Protein AF-A0A354GRA0-F1 (afdb_monomer_lite)

pLDDT: mean 70.93, std 15.54, range [41.69, 87.81]

Radius of gyration: 30.56 Å; chains: 1; bounding box: 82×43×91 Å

Structure (mmCIF, N/CA/C/O backbone):
data_AF-A0A354GRA0-F1
#
_entry.id   AF-A0A354GRA0-F1
#
loop_
_atom_site.group_PDB
_atom_site.id
_atom_site.type_symbol
_atom_site.label_atom_id
_atom_site.label_alt_id
_atom_site.label_comp_id
_atom_site.label_asym_id
_atom_site.label_entity_id
_atom_site.label_seq_id
_atom_site.pdbx_PDB_ins_code
_atom_site.Cartn_x
_atom_site.Cartn_y
_atom_site.Cartn_z
_atom_site.occupancy
_atom_site.B_iso_or_equiv
_atom_site.auth_seq_id
_atom_site.auth_comp_id
_atom_site.auth_asym_id
_atom_site.auth_atom_id
_atom_site.pdbx_PDB_model_num
ATOM 1 N N . MET A 1 1 ? 56.921 -21.474 -70.343 1.00 43.09 1 MET A N 1
ATOM 2 C CA . MET A 1 1 ? 58.130 -21.697 -69.525 1.00 43.09 1 MET A CA 1
ATOM 3 C C . MET A 1 1 ? 57.750 -21.395 -68.094 1.00 43.09 1 MET A C 1
ATOM 5 O O . MET A 1 1 ? 57.126 -20.371 -67.859 1.00 43.09 1 MET A O 1
ATOM 9 N N . ALA A 1 2 ? 57.990 -22.378 -67.236 1.00 42.59 2 ALA A N 1
ATOM 10 C CA . ALA A 1 2 ? 57.581 -22.450 -65.843 1.00 42.59 2 ALA A CA 1
ATOM 11 C C . ALA A 1 2 ? 58.317 -21.427 -64.968 1.00 42.59 2 ALA A C 1
ATOM 13 O O . ALA A 1 2 ? 59.482 -21.149 -65.240 1.00 42.59 2 ALA A O 1
ATOM 14 N N . ASP A 1 3 ? 57.668 -20.969 -63.897 1.00 42.56 3 ASP A N 1
ATOM 15 C CA . ASP A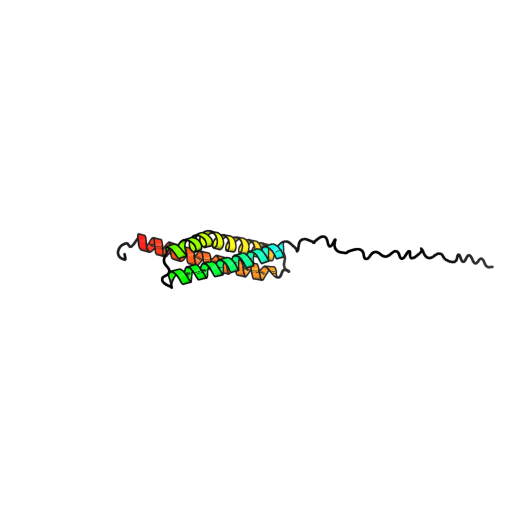 1 3 ? 58.334 -20.950 -62.594 1.00 42.56 3 ASP A CA 1
ATOM 16 C C . ASP A 1 3 ? 57.299 -21.156 -61.475 1.00 42.56 3 ASP A C 1
ATOM 18 O O . ASP A 1 3 ? 56.407 -20.334 -61.250 1.00 42.56 3 ASP A O 1
ATOM 22 N N . ASP A 1 4 ? 57.400 -22.325 -60.845 1.00 47.06 4 ASP A N 1
ATOM 23 C CA . ASP A 1 4 ? 56.605 -22.804 -59.723 1.00 47.06 4 ASP A CA 1
ATOM 24 C C . ASP A 1 4 ? 57.319 -22.414 -58.424 1.00 47.06 4 ASP A C 1
ATOM 26 O O . ASP A 1 4 ? 58.375 -22.947 -58.090 1.00 47.06 4 ASP A O 1
ATOM 30 N N . GLY A 1 5 ? 56.716 -21.516 -57.649 1.00 42.50 5 GLY A N 1
ATOM 31 C CA . GLY A 1 5 ? 57.221 -21.081 -56.345 1.00 42.50 5 GLY A CA 1
ATOM 32 C C . GLY A 1 5 ? 56.315 -21.489 -55.186 1.00 42.50 5 GLY A C 1
ATOM 33 O O . GLY A 1 5 ? 55.912 -20.639 -54.394 1.00 42.50 5 GLY A O 1
ATOM 34 N N . VAL A 1 6 ? 55.955 -22.771 -55.088 1.00 49.06 6 VAL A N 1
ATOM 35 C CA . VAL A 1 6 ? 55.195 -23.335 -53.958 1.00 49.06 6 VAL A CA 1
ATOM 36 C C . VAL A 1 6 ? 56.024 -23.226 -52.669 1.00 49.06 6 VAL A C 1
ATOM 38 O O . VAL A 1 6 ? 56.917 -24.036 -52.426 1.00 49.06 6 VAL A O 1
ATOM 41 N N . ARG A 1 7 ? 55.710 -22.263 -51.791 1.00 48.22 7 ARG A N 1
ATOM 42 C CA . ARG A 1 7 ? 56.121 -22.322 -50.376 1.00 48.22 7 ARG A CA 1
ATOM 43 C C . ARG A 1 7 ? 55.074 -23.087 -49.572 1.00 48.22 7 ARG A C 1
ATOM 45 O O . ARG A 1 7 ? 53.977 -22.593 -49.332 1.00 48.22 7 ARG A O 1
ATOM 52 N N . LYS A 1 8 ? 55.451 -24.299 -49.161 1.00 48.72 8 LYS A N 1
ATOM 53 C CA . LYS A 1 8 ? 54.746 -25.124 -48.177 1.00 48.72 8 LYS A CA 1
ATOM 54 C C . LYS A 1 8 ? 54.917 -24.553 -46.761 1.00 48.72 8 LYS A C 1
ATOM 56 O O . LYS A 1 8 ? 56.030 -24.230 -46.364 1.00 48.72 8 LYS A O 1
ATOM 61 N N . GLU A 1 9 ? 53.777 -24.474 -46.074 1.00 45.34 9 GLU A N 1
ATOM 62 C CA . GLU A 1 9 ? 53.496 -24.740 -44.651 1.00 45.34 9 GLU A CA 1
ATOM 63 C C . GLU A 1 9 ? 54.365 -24.131 -43.540 1.00 45.34 9 GLU A C 1
ATOM 65 O O . GLU A 1 9 ? 55.532 -24.459 -43.388 1.00 45.34 9 GLU A O 1
ATOM 70 N N . LEU A 1 10 ? 53.695 -23.418 -42.628 1.00 48.66 10 LEU A N 1
ATOM 71 C CA . LEU A 1 10 ? 53.759 -23.695 -41.187 1.00 48.66 10 LEU A CA 1
ATOM 72 C C . LEU A 1 10 ? 52.385 -23.334 -40.571 1.00 48.66 10 LEU A C 1
ATOM 74 O O . LEU A 1 10 ? 52.008 -22.161 -40.625 1.00 48.66 10 LEU A O 1
ATOM 78 N N . PRO A 1 11 ? 51.609 -24.275 -39.999 1.00 54.97 11 PRO A N 1
ATOM 79 C CA . PRO A 1 11 ? 50.507 -23.905 -39.117 1.00 54.97 11 PRO A CA 1
ATOM 80 C C . PRO A 1 11 ? 51.087 -23.343 -37.806 1.00 54.97 11 PRO A C 1
ATOM 82 O O . PRO A 1 11 ? 52.053 -23.908 -37.281 1.00 54.97 11 PRO A O 1
ATOM 85 N N . PRO A 1 12 ? 50.549 -22.245 -37.248 1.00 49.22 12 PRO A N 1
ATOM 86 C CA . PRO A 1 12 ? 50.926 -21.842 -35.904 1.00 49.22 12 PRO A CA 1
ATOM 87 C C . PRO A 1 12 ? 50.486 -22.931 -34.922 1.00 49.22 12 PRO A C 1
ATOM 89 O O . PRO A 1 12 ? 49.352 -23.405 -34.958 1.00 49.22 12 PRO A O 1
ATOM 92 N N . ALA A 1 13 ? 51.435 -23.337 -34.084 1.00 48.00 13 ALA A N 1
ATOM 93 C CA . ALA A 1 13 ? 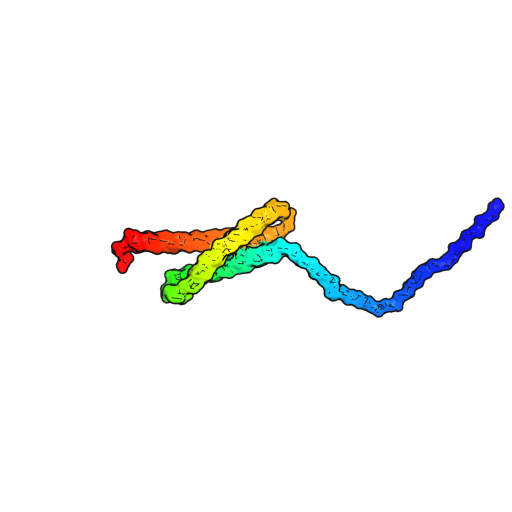51.311 -24.402 -33.110 1.00 48.00 13 ALA A CA 1
ATOM 94 C C . ALA A 1 13 ? 50.072 -24.236 -32.216 1.00 48.00 13 ALA A C 1
ATOM 96 O O . ALA A 1 13 ? 49.940 -23.250 -31.488 1.00 48.00 13 ALA A O 1
ATOM 97 N N . GLU A 1 14 ? 49.212 -25.254 -32.210 1.00 49.31 14 GLU A N 1
ATOM 98 C CA . GLU A 1 14 ? 48.355 -25.550 -31.067 1.00 49.31 14 GLU A CA 1
ATOM 99 C C . GLU A 1 14 ? 49.261 -25.871 -29.871 1.00 49.31 14 GLU A C 1
ATOM 101 O O . GLU A 1 14 ? 49.751 -26.989 -29.725 1.00 49.31 14 GLU A O 1
ATOM 106 N N . SER A 1 15 ? 49.508 -24.891 -28.997 1.00 41.75 15 SER A N 1
ATOM 107 C CA . SER A 1 15 ? 49.979 -25.190 -27.647 1.00 41.75 15 SER A CA 1
ATOM 108 C C . SER A 1 15 ? 48.762 -25.384 -26.750 1.00 41.75 15 SER A C 1
ATOM 110 O O . SER A 1 15 ? 48.249 -24.460 -26.117 1.00 41.75 15 SER A O 1
ATOM 112 N N . SER A 1 16 ? 48.294 -26.625 -26.726 1.00 51.47 16 SER A N 1
ATOM 113 C CA . SER A 1 16 ? 47.454 -27.174 -25.676 1.00 51.47 16 SER A CA 1
ATOM 114 C C . SER A 1 16 ? 48.203 -27.123 -24.339 1.00 51.47 16 SER A C 1
ATOM 116 O O . SER A 1 16 ? 48.920 -28.054 -23.972 1.00 51.47 16 SER A O 1
ATOM 118 N N . THR A 1 17 ? 48.034 -26.044 -23.585 1.00 44.59 17 THR A N 1
ATOM 119 C CA . THR A 1 17 ? 48.218 -26.064 -22.134 1.00 44.59 17 THR A CA 1
ATOM 120 C C . THR A 1 17 ? 46.896 -25.677 -21.503 1.00 44.59 17 THR A C 1
ATOM 122 O O . THR A 1 17 ? 46.417 -24.548 -21.595 1.00 44.59 17 THR A O 1
ATOM 125 N N . GLY A 1 18 ? 46.256 -26.692 -20.931 1.00 51.75 18 GLY A N 1
ATOM 126 C CA . GLY A 1 18 ? 44.989 -26.559 -20.252 1.00 51.75 18 GLY A CA 1
ATOM 127 C C . GLY A 1 18 ? 45.111 -25.641 -19.046 1.00 51.75 18 GLY A C 1
ATOM 128 O O . GLY A 1 18 ? 45.906 -25.869 -18.141 1.00 51.75 18 GLY A O 1
ATOM 129 N N . LEU A 1 19 ? 44.226 -24.663 -19.008 1.00 45.88 19 LEU A N 1
ATOM 130 C CA . LEU A 1 19 ? 43.424 -24.418 -17.827 1.00 45.88 19 LEU A CA 1
ATOM 131 C C . LEU A 1 19 ? 42.001 -24.181 -18.336 1.00 45.88 19 LEU A C 1
ATOM 133 O O . LEU A 1 19 ? 41.837 -23.371 -19.255 1.00 45.88 19 LEU A O 1
ATOM 137 N N . PRO A 1 20 ? 40.967 -24.857 -17.796 1.00 44.22 20 PRO A N 1
ATOM 138 C CA . PRO A 1 20 ? 39.621 -24.336 -17.938 1.00 44.22 20 PRO A CA 1
ATOM 139 C C . PRO A 1 20 ? 39.684 -22.917 -17.385 1.00 44.22 20 PRO A C 1
ATOM 141 O O . PRO A 1 20 ? 40.009 -22.699 -16.217 1.00 44.22 20 PRO A O 1
ATOM 144 N N . LYS A 1 21 ? 39.504 -21.940 -18.273 1.00 48.47 21 LYS A N 1
ATOM 145 C CA . LYS A 1 21 ? 39.362 -20.551 -17.879 1.00 48.47 21 LYS A CA 1
ATOM 146 C C . LYS A 1 21 ? 38.109 -20.556 -17.023 1.00 48.47 21 LYS A C 1
ATOM 148 O O . LYS A 1 21 ? 37.015 -20.740 -17.543 1.00 48.47 21 LYS A O 1
ATOM 153 N N . ASP A 1 22 ? 38.306 -20.511 -15.713 1.00 47.38 22 ASP A N 1
ATOM 154 C CA . ASP A 1 22 ? 37.232 -20.408 -14.749 1.00 47.38 22 ASP A CA 1
ATOM 155 C C . ASP A 1 22 ? 36.429 -19.164 -15.142 1.00 47.38 22 ASP A C 1
ATOM 157 O O . ASP A 1 22 ? 36.785 -18.026 -14.826 1.00 47.38 22 ASP A O 1
ATOM 161 N N . ASP A 1 23 ? 35.315 -19.389 -15.837 1.00 48.25 23 ASP A N 1
ATOM 162 C CA . ASP A 1 23 ? 34.265 -18.416 -16.143 1.00 48.25 23 ASP A CA 1
ATOM 163 C C . ASP A 1 23 ? 33.543 -17.949 -14.855 1.00 48.25 23 ASP A C 1
ATOM 165 O O . ASP A 1 23 ? 32.445 -17.393 -14.884 1.00 48.25 23 ASP A O 1
ATOM 169 N N . ASN A 1 24 ? 34.186 -18.107 -13.693 1.00 45.19 24 ASN A N 1
ATOM 170 C CA . ASN A 1 24 ? 33.817 -17.497 -12.420 1.00 45.19 24 ASN A CA 1
ATOM 171 C C . ASN A 1 24 ? 33.972 -15.975 -12.426 1.00 45.19 24 ASN A C 1
ATOM 173 O O . ASN A 1 24 ? 33.501 -15.309 -11.506 1.00 45.19 24 ASN A O 1
ATOM 177 N N . ASN A 1 25 ? 34.552 -15.410 -13.487 1.00 43.66 25 ASN A N 1
ATOM 178 C CA . ASN A 1 25 ? 34.482 -13.986 -13.767 1.00 43.66 25 ASN A CA 1
ATOM 179 C C . ASN A 1 25 ? 33.439 -13.664 -14.848 1.00 43.66 25 ASN A C 1
ATOM 181 O O . ASN A 1 25 ? 33.643 -12.765 -15.667 1.00 43.66 25 ASN A O 1
ATOM 185 N N . ARG A 1 26 ? 32.267 -14.328 -14.809 1.00 45.19 26 ARG A N 1
ATOM 186 C CA . ARG A 1 26 ? 31.013 -13.630 -15.127 1.00 45.19 26 ARG A CA 1
ATOM 187 C C . ARG A 1 26 ? 30.974 -12.413 -14.214 1.00 45.19 26 ARG A C 1
ATOM 189 O O . ARG A 1 26 ? 30.426 -12.456 -13.112 1.00 45.19 26 ARG A O 1
ATOM 196 N N . ILE A 1 27 ? 31.562 -11.321 -14.707 1.00 47.66 27 ILE A N 1
ATOM 197 C CA . ILE A 1 27 ? 31.144 -9.960 -14.429 1.00 47.66 27 ILE A CA 1
ATOM 198 C C . ILE A 1 27 ? 29.636 -10.085 -14.382 1.00 47.66 27 ILE A C 1
ATOM 200 O O . ILE A 1 27 ? 29.003 -10.386 -15.399 1.00 47.66 27 ILE A O 1
ATOM 204 N N . ARG A 1 28 ? 29.085 -10.038 -13.167 1.00 46.81 28 ARG A N 1
ATOM 205 C CA . ARG A 1 28 ? 27.650 -10.019 -12.960 1.00 46.81 28 ARG A CA 1
ATOM 206 C C . ARG A 1 28 ? 27.242 -8.761 -13.692 1.00 46.81 28 ARG A C 1
ATOM 208 O O . ARG A 1 28 ? 27.347 -7.682 -13.121 1.00 46.81 28 ARG A O 1
ATOM 215 N N . HIS A 1 29 ? 26.881 -8.872 -14.972 1.00 41.69 29 HIS A N 1
ATOM 216 C CA . HIS A 1 29 ? 26.136 -7.834 -15.645 1.00 41.69 29 HIS A CA 1
ATOM 217 C C . HIS A 1 29 ? 24.999 -7.585 -14.670 1.00 41.69 29 HIS A C 1
ATOM 219 O O . HIS A 1 29 ? 24.248 -8.537 -14.416 1.00 41.69 29 HIS A O 1
ATOM 225 N N . PRO A 1 30 ? 24.960 -6.420 -13.994 1.00 47.69 30 PRO A N 1
ATOM 226 C CA . PRO A 1 30 ? 23.925 -6.177 -13.017 1.00 47.69 30 PRO A CA 1
ATOM 227 C C . PRO A 1 30 ? 22.641 -6.425 -13.784 1.00 47.69 30 PRO A C 1
ATOM 229 O O . PRO A 1 30 ? 22.430 -5.796 -14.827 1.00 47.69 30 PRO A O 1
ATOM 232 N N . ALA A 1 31 ? 21.880 -7.441 -13.352 1.00 48.47 31 ALA A N 1
ATOM 233 C CA . ALA A 1 31 ? 20.618 -7.783 -13.985 1.00 48.47 31 ALA A CA 1
ATOM 234 C C . ALA A 1 31 ? 19.906 -6.449 -14.209 1.00 48.47 31 ALA A C 1
ATOM 236 O O . ALA A 1 31 ? 19.880 -5.648 -13.266 1.00 48.47 31 ALA A O 1
ATOM 237 N N . PRO A 1 32 ? 19.486 -6.147 -15.452 1.00 52.53 32 PRO A N 1
ATOM 238 C CA . PRO A 1 32 ? 19.152 -4.788 -15.856 1.00 52.53 32 PRO A CA 1
ATOM 239 C C . PRO A 1 32 ? 18.270 -4.186 -14.771 1.00 52.53 32 PRO A C 1
ATOM 241 O O . PRO A 1 32 ? 17.285 -4.822 -14.414 1.00 52.53 32 PRO A O 1
ATOM 244 N N . ALA A 1 33 ? 18.641 -3.025 -14.210 1.00 56.25 33 ALA A N 1
ATOM 245 C CA . ALA A 1 33 ? 18.060 -2.439 -12.981 1.00 56.25 33 ALA A CA 1
ATOM 246 C C . ALA A 1 33 ? 16.512 -2.373 -12.947 1.00 56.25 33 ALA A C 1
ATOM 248 O O . ALA A 1 33 ? 15.882 -2.183 -11.916 1.00 56.25 33 ALA A O 1
ATOM 249 N N . TRP A 1 34 ? 15.892 -2.568 -14.102 1.00 53.78 34 TRP A N 1
ATOM 250 C CA . TRP A 1 34 ? 14.479 -2.798 -14.361 1.00 53.78 34 TRP A CA 1
ATOM 251 C C . TRP A 1 34 ? 13.917 -4.031 -13.646 1.00 53.78 34 TRP A C 1
ATOM 253 O O . TRP A 1 34 ? 12.830 -3.962 -13.078 1.00 53.78 34 TRP A O 1
ATOM 263 N N . ASN A 1 35 ? 14.656 -5.140 -13.640 1.00 60.44 35 ASN A N 1
ATOM 264 C CA . ASN A 1 35 ? 14.259 -6.364 -12.956 1.00 60.44 35 ASN A CA 1
ATOM 265 C C . ASN A 1 35 ? 14.342 -6.178 -11.438 1.00 60.44 35 ASN A C 1
ATOM 267 O O . ASN A 1 35 ? 13.439 -6.622 -10.738 1.00 60.44 35 ASN A O 1
ATOM 271 N N . SER A 1 36 ? 15.349 -5.464 -10.918 1.00 65.81 36 SER A N 1
ATOM 272 C CA . SER A 1 36 ? 15.449 -5.207 -9.474 1.00 65.81 36 SER A CA 1
ATOM 273 C C . SER A 1 36 ? 14.369 -4.242 -8.975 1.00 65.81 36 SER A C 1
ATOM 275 O O . SER A 1 36 ? 13.746 -4.522 -7.955 1.00 65.81 36 SER A O 1
ATOM 277 N N . LEU A 1 37 ? 14.062 -3.172 -9.720 1.00 66.25 37 LEU A N 1
ATOM 278 C CA . LEU A 1 37 ? 12.974 -2.237 -9.391 1.00 66.25 37 LEU A CA 1
ATOM 279 C C . LEU A 1 37 ? 11.594 -2.895 -9.449 1.00 66.25 37 LEU A C 1
ATOM 281 O O . LEU A 1 37 ? 10.783 -2.695 -8.550 1.00 66.25 37 LEU A O 1
ATOM 285 N N . ALA A 1 38 ? 11.324 -3.696 -10.482 1.00 65.12 38 ALA A N 1
ATOM 286 C CA . ALA A 1 38 ? 10.053 -4.402 -10.603 1.00 65.12 38 ALA A CA 1
ATOM 287 C C . AL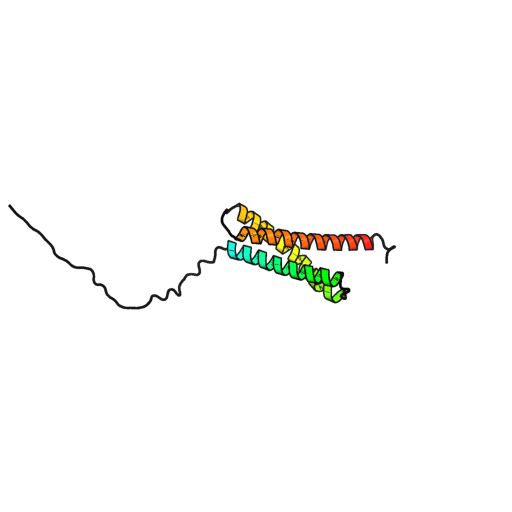A A 1 38 ? 9.876 -5.464 -9.505 1.00 65.12 38 ALA A C 1
ATOM 289 O O . ALA A 1 38 ? 8.785 -5.606 -8.961 1.00 65.12 38 ALA A O 1
ATOM 290 N N . THR A 1 39 ? 10.955 -6.159 -9.134 1.00 71.38 39 THR A N 1
ATOM 291 C CA . THR A 1 39 ? 10.931 -7.138 -8.037 1.00 71.38 39 THR A CA 1
ATOM 292 C C . THR A 1 39 ? 10.747 -6.450 -6.685 1.00 71.38 39 THR A C 1
ATOM 294 O O . THR A 1 39 ? 9.962 -6.918 -5.868 1.00 71.38 39 THR A O 1
ATOM 297 N N . ALA A 1 40 ? 11.395 -5.301 -6.464 1.00 74.88 40 ALA A N 1
ATOM 298 C CA . ALA A 1 40 ? 11.194 -4.493 -5.263 1.00 74.88 40 ALA A CA 1
ATOM 299 C C . ALA A 1 40 ? 9.759 -3.951 -5.174 1.00 74.88 40 ALA A C 1
ATOM 301 O O . ALA A 1 40 ? 9.147 -4.022 -4.115 1.00 74.88 40 ALA A O 1
ATOM 302 N N . ALA A 1 41 ? 9.192 -3.475 -6.288 1.00 72.56 41 ALA A N 1
ATOM 303 C CA . ALA A 1 41 ? 7.801 -3.032 -6.358 1.00 72.56 41 ALA A CA 1
ATOM 304 C C . ALA A 1 41 ? 6.825 -4.166 -6.011 1.00 72.56 41 ALA A C 1
ATOM 306 O O . ALA A 1 41 ? 5.878 -3.961 -5.256 1.00 72.56 41 ALA A O 1
ATOM 307 N N . PHE A 1 42 ? 7.078 -5.369 -6.530 1.00 75.69 42 PHE A N 1
ATOM 308 C CA . PHE A 1 42 ? 6.280 -6.547 -6.214 1.00 75.69 42 PHE A CA 1
ATOM 309 C C . PHE A 1 42 ? 6.401 -6.940 -4.740 1.00 75.69 42 PHE A C 1
ATOM 311 O O . PHE A 1 42 ? 5.382 -7.139 -4.088 1.00 75.69 42 PHE A O 1
ATOM 318 N N . ALA A 1 43 ? 7.620 -6.991 -4.196 1.00 81.81 43 ALA A N 1
ATOM 319 C CA . ALA A 1 43 ? 7.855 -7.316 -2.792 1.00 81.81 43 ALA A CA 1
ATOM 320 C C . ALA A 1 43 ? 7.179 -6.306 -1.852 1.00 81.81 43 ALA A C 1
ATOM 322 O O . ALA A 1 43 ? 6.488 -6.710 -0.922 1.00 81.81 43 ALA A O 1
ATOM 323 N N . LEU A 1 44 ? 7.303 -5.005 -2.136 1.00 81.69 44 LEU A N 1
ATOM 324 C CA . LEU A 1 44 ? 6.604 -3.950 -1.397 1.00 81.69 44 LEU A CA 1
ATOM 325 C C . LEU A 1 44 ? 5.083 -4.105 -1.496 1.00 81.69 44 LEU A C 1
ATOM 327 O O . LEU A 1 44 ? 4.402 -4.020 -0.479 1.00 81.69 44 LEU A O 1
ATOM 331 N N . GLY A 1 45 ? 4.565 -4.417 -2.687 1.00 78.50 45 GLY A N 1
ATOM 332 C CA . GLY A 1 45 ? 3.148 -4.707 -2.895 1.00 78.50 45 GLY A CA 1
ATOM 333 C C . GLY A 1 45 ? 2.660 -5.894 -2.072 1.00 78.50 45 GLY A C 1
ATOM 334 O O . GLY A 1 45 ? 1.635 -5.797 -1.413 1.00 78.50 45 GLY A O 1
ATOM 335 N N . VAL A 1 46 ? 3.401 -7.000 -2.044 1.00 85.06 46 VAL A N 1
ATOM 336 C CA . VAL A 1 46 ? 3.038 -8.172 -1.233 1.00 85.06 46 VAL A CA 1
ATOM 337 C C . VAL A 1 46 ? 3.088 -7.844 0.260 1.00 85.06 46 VAL A C 1
ATOM 339 O O . VAL A 1 46 ? 2.151 -8.183 0.980 1.00 85.06 46 VAL A O 1
ATOM 342 N N . CYS A 1 47 ? 4.125 -7.142 0.727 1.00 85.50 47 CYS A N 1
ATOM 343 C CA . CYS A 1 47 ? 4.220 -6.709 2.122 1.00 85.50 47 CYS A CA 1
ATOM 344 C C . CYS A 1 47 ? 3.051 -5.795 2.517 1.00 85.50 47 CYS A C 1
ATOM 346 O O . CYS A 1 47 ? 2.453 -6.007 3.568 1.00 85.50 47 CYS A O 1
ATOM 348 N N . SER A 1 48 ? 2.689 -4.838 1.658 1.00 84.38 48 SER A N 1
ATOM 349 C CA . SER A 1 48 ? 1.534 -3.951 1.850 1.00 84.38 48 SER A CA 1
ATOM 350 C C . SER A 1 48 ? 0.227 -4.730 1.870 1.00 84.38 48 SER A C 1
ATOM 352 O O . SER A 1 48 ? -0.579 -4.544 2.772 1.00 84.38 48 SER A O 1
ATOM 354 N N . LEU A 1 49 ? 0.042 -5.704 0.977 1.00 84.00 49 LEU A N 1
ATOM 355 C CA . LEU A 1 49 ? -1.150 -6.551 0.981 1.00 84.00 49 LEU A CA 1
ATOM 356 C C . LEU A 1 49 ? -1.295 -7.351 2.288 1.00 84.00 49 LEU A C 1
ATOM 358 O O . LEU A 1 49 ? -2.380 -7.404 2.863 1.00 84.00 49 LEU A O 1
ATOM 362 N N . ILE A 1 50 ? -0.207 -7.970 2.759 1.00 87.19 50 ILE A N 1
ATOM 363 C CA . ILE A 1 50 ? -0.195 -8.744 4.011 1.00 87.19 50 ILE A CA 1
ATOM 364 C C . ILE A 1 50 ? -0.515 -7.827 5.190 1.00 87.19 50 ILE A C 1
ATOM 366 O O . ILE A 1 50 ? -1.335 -8.165 6.041 1.00 87.19 50 ILE A O 1
ATOM 370 N N . ASN A 1 51 ? 0.115 -6.659 5.231 1.00 85.94 51 ASN A N 1
ATOM 371 C CA . ASN A 1 51 ? -0.053 -5.718 6.321 1.00 85.94 51 ASN A CA 1
ATOM 372 C C . ASN A 1 51 ? -1.467 -5.108 6.338 1.00 85.94 51 ASN A C 1
ATOM 374 O O . ASN A 1 51 ? -2.111 -5.046 7.384 1.00 85.94 51 ASN A O 1
ATOM 378 N N . LEU A 1 52 ? -2.009 -4.775 5.164 1.00 83.94 52 LEU A N 1
ATOM 379 C CA . LEU A 1 52 ? -3.398 -4.362 4.981 1.00 83.94 52 LEU A CA 1
ATOM 380 C C . LEU A 1 52 ? -4.380 -5.448 5.439 1.00 83.94 52 LEU A C 1
ATOM 382 O O . LEU A 1 52 ? -5.366 -5.138 6.107 1.00 83.94 52 LEU A O 1
ATOM 386 N N . TYR A 1 53 ? -4.101 -6.716 5.128 1.00 85.38 53 TYR A N 1
ATOM 387 C CA . TYR A 1 53 ? -4.909 -7.842 5.593 1.00 85.38 53 TYR A CA 1
ATOM 388 C C . TYR A 1 53 ? -4.889 -7.971 7.120 1.00 85.38 53 TYR A C 1
ATOM 390 O O . TYR A 1 53 ? -5.949 -8.135 7.717 1.00 85.38 53 TYR A O 1
ATOM 398 N N . ILE A 1 54 ? -3.723 -7.847 7.765 1.00 85.81 54 ILE A N 1
ATOM 399 C CA . ILE A 1 54 ? -3.611 -7.875 9.234 1.00 85.81 54 ILE A CA 1
ATOM 400 C C . ILE A 1 54 ? -4.399 -6.716 9.853 1.00 85.81 54 ILE A C 1
ATOM 402 O O . ILE A 1 54 ? -5.145 -6.927 10.808 1.00 85.81 54 ILE A O 1
ATOM 406 N N . CYS A 1 55 ? -4.295 -5.513 9.284 1.00 83.44 55 CYS A N 1
ATOM 407 C CA . CYS A 1 55 ? -5.067 -4.355 9.727 1.00 83.44 55 CYS A CA 1
ATOM 408 C C . CYS A 1 55 ? -6.576 -4.589 9.602 1.00 83.44 55 CYS A C 1
ATOM 410 O O . CYS A 1 55 ? -7.312 -4.358 10.560 1.00 83.44 55 CYS A O 1
ATOM 412 N N . ALA A 1 56 ? -7.040 -5.092 8.455 1.00 82.06 56 ALA A N 1
ATOM 413 C CA . ALA A 1 56 ? -8.450 -5.397 8.234 1.00 82.06 56 ALA A CA 1
ATOM 414 C C . ALA A 1 56 ? -8.941 -6.504 9.180 1.00 82.06 56 ALA A C 1
ATOM 416 O O . ALA A 1 56 ? -9.955 -6.335 9.853 1.00 82.06 56 ALA A O 1
ATOM 417 N N . ALA A 1 57 ? -8.199 -7.607 9.297 1.00 83.81 57 ALA A N 1
ATOM 418 C CA . ALA A 1 57 ? -8.525 -8.708 10.197 1.00 83.81 57 ALA A CA 1
ATOM 419 C C . ALA A 1 57 ? -8.536 -8.265 11.665 1.00 83.81 57 ALA A C 1
ATOM 421 O O . ALA A 1 57 ? -9.395 -8.700 12.423 1.00 83.81 57 ALA A O 1
ATOM 422 N N . GLY A 1 58 ? -7.635 -7.367 12.069 1.00 80.19 58 GLY A N 1
ATOM 423 C CA . GLY A 1 58 ? -7.630 -6.792 13.409 1.00 80.19 58 GLY A CA 1
ATOM 424 C C . GLY A 1 58 ? -8.857 -5.919 13.682 1.00 80.19 58 GLY A C 1
ATOM 425 O O . GLY A 1 58 ? -9.451 -6.018 14.755 1.00 80.19 58 GLY A O 1
ATOM 426 N N . PHE A 1 59 ? -9.271 -5.119 12.696 1.00 74.56 59 PHE A N 1
ATOM 427 C CA . PHE A 1 59 ? -10.429 -4.229 12.805 1.00 74.56 59 PHE A CA 1
ATOM 428 C C . PHE A 1 59 ? -11.763 -4.993 12.810 1.00 74.56 59 PHE A C 1
ATOM 430 O O . PHE A 1 59 ? -12.638 -4.694 13.616 1.00 74.56 59 PHE A O 1
ATOM 437 N N . PHE A 1 60 ? -11.915 -6.007 11.949 1.00 77.00 60 PHE A N 1
ATOM 438 C CA . PHE A 1 60 ? -13.134 -6.826 11.867 1.00 77.00 60 PHE A CA 1
ATOM 439 C C . PHE A 1 60 ? -13.159 -7.991 12.870 1.00 77.00 60 PHE A C 1
ATOM 441 O O . PHE A 1 60 ? -14.229 -8.473 13.231 1.00 77.00 60 PHE A O 1
ATOM 448 N N . GLY A 1 61 ? -11.996 -8.449 13.332 1.00 74.00 61 GLY A N 1
ATOM 449 C CA . GLY A 1 61 ? -11.834 -9.601 14.222 1.00 74.00 61 GLY A CA 1
ATOM 450 C C . GLY A 1 61 ? -11.812 -9.271 15.716 1.00 74.00 61 GLY A C 1
ATOM 451 O O . GLY A 1 61 ? -11.458 -10.142 16.506 1.00 74.00 61 GLY A O 1
ATOM 452 N N . ASN A 1 62 ? -12.169 -8.045 16.119 1.00 67.00 62 ASN A N 1
ATOM 453 C CA . ASN A 1 62 ? -12.132 -7.578 17.515 1.00 67.00 62 ASN A CA 1
ATOM 454 C C . ASN A 1 62 ? -10.746 -7.698 18.184 1.00 67.00 62 ASN A C 1
ATOM 456 O O . ASN A 1 62 ? -10.647 -7.925 19.394 1.00 67.00 62 ASN A O 1
ATOM 460 N N . ALA A 1 63 ? -9.657 -7.546 17.423 1.00 75.31 63 ALA A N 1
ATOM 461 C CA . ALA A 1 63 ? -8.332 -7.467 18.028 1.00 75.31 63 ALA A CA 1
ATOM 462 C C . ALA A 1 63 ? -8.221 -6.192 18.877 1.00 75.31 63 ALA A C 1
ATOM 464 O O . ALA A 1 63 ? -8.840 -5.164 18.586 1.00 75.31 63 ALA A O 1
ATOM 465 N N . LYS A 1 64 ? -7.407 -6.228 19.939 1.00 76.94 64 LYS A N 1
ATOM 466 C CA . LYS A 1 64 ? -7.170 -5.018 20.731 1.00 76.94 64 LYS A CA 1
ATOM 467 C C . LYS A 1 64 ? -6.457 -3.996 19.852 1.00 76.94 64 LYS A C 1
ATOM 469 O O . LYS A 1 64 ? -5.457 -4.322 19.221 1.00 76.94 64 LYS A O 1
ATOM 474 N N . ALA A 1 65 ? -6.911 -2.743 19.884 1.00 70.75 65 ALA A N 1
ATOM 475 C CA . ALA A 1 65 ? -6.327 -1.660 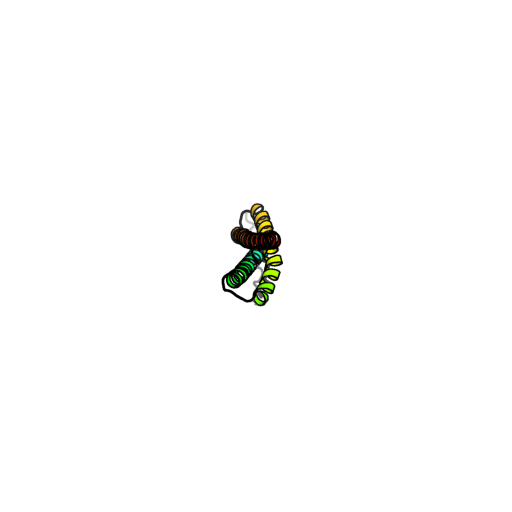19.087 1.00 70.75 65 ALA A CA 1
ATOM 476 C C . ALA A 1 65 ? -4.793 -1.569 19.229 1.00 70.75 65 ALA A C 1
ATOM 478 O O . ALA A 1 65 ? -4.094 -1.338 18.247 1.00 70.75 65 ALA A O 1
ATOM 479 N N . ARG A 1 66 ? -4.259 -1.847 20.429 1.00 74.81 66 ARG A N 1
ATOM 480 C CA . ARG A 1 66 ? -2.812 -1.883 20.712 1.00 74.81 66 ARG A CA 1
ATOM 481 C C . ARG A 1 66 ? -2.023 -2.842 19.809 1.00 74.81 66 ARG A C 1
ATOM 483 O O . ARG A 1 66 ? -0.868 -2.563 19.512 1.00 74.81 66 ARG A O 1
ATOM 490 N N . ASP A 1 67 ? -2.641 -3.943 19.388 1.00 80.12 67 ASP A N 1
ATOM 491 C CA . ASP A 1 67 ? -1.997 -4.982 18.587 1.00 80.12 67 ASP A CA 1
ATOM 492 C C . ASP A 1 67 ? -2.016 -4.599 17.090 1.00 80.12 67 ASP A C 1
ATOM 494 O O . ASP A 1 67 ? -1.163 -5.046 16.332 1.00 80.12 67 ASP A O 1
ATOM 498 N N . VAL A 1 68 ? -2.941 -3.720 16.672 1.00 79.81 68 VAL A N 1
ATOM 499 C CA . VAL A 1 68 ? -3.138 -3.281 15.273 1.00 79.81 68 VAL A CA 1
ATOM 500 C C . VAL A 1 68 ? -2.428 -1.952 14.962 1.00 79.81 68 VAL A C 1
ATOM 502 O O . VAL A 1 68 ? -1.992 -1.733 13.833 1.00 79.81 68 VAL A O 1
ATOM 505 N N . ILE A 1 69 ? -2.247 -1.078 15.962 1.00 81.12 69 ILE A N 1
ATOM 506 C CA . ILE A 1 69 ? -1.530 0.208 15.841 1.00 81.12 69 ILE A CA 1
ATOM 507 C C . ILE A 1 69 ? -0.163 0.103 15.132 1.00 81.12 69 ILE A C 1
ATOM 509 O O . ILE A 1 69 ? 0.074 0.910 14.231 1.00 81.12 69 ILE A O 1
ATOM 513 N N . PRO A 1 70 ? 0.748 -0.835 15.467 1.00 84.00 70 PRO A N 1
ATOM 514 C CA . PRO A 1 70 ? 2.050 -0.892 14.796 1.00 84.00 70 PRO A CA 1
ATOM 515 C C . PRO A 1 70 ? 1.931 -1.208 13.298 1.00 84.00 70 PRO A C 1
ATOM 517 O O . PRO A 1 70 ? 2.659 -0.630 12.493 1.00 84.00 70 PRO A O 1
ATOM 520 N N . PHE A 1 71 ? 0.985 -2.067 12.913 1.00 83.81 71 PHE A N 1
ATOM 521 C CA . PHE A 1 71 ? 0.728 -2.420 11.514 1.00 83.81 71 PHE A CA 1
ATOM 522 C C . PHE A 1 71 ? 0.105 -1.254 10.740 1.00 83.81 71 PHE A C 1
ATOM 524 O O . PHE A 1 71 ? 0.499 -0.994 9.602 1.00 83.81 71 PHE A O 1
ATOM 531 N N . LEU A 1 72 ? -0.784 -0.488 11.384 1.00 81.12 72 LEU A N 1
ATOM 532 C CA . LEU A 1 72 ? -1.322 0.762 10.841 1.00 81.12 72 LEU A CA 1
ATOM 533 C C . LEU A 1 72 ? -0.209 1.780 10.576 1.00 81.12 72 LEU A C 1
ATOM 535 O O . LEU A 1 72 ? -0.130 2.326 9.479 1.00 81.12 72 LEU A O 1
ATOM 539 N N . LEU A 1 73 ? 0.684 2.010 11.542 1.00 84.06 73 LEU A N 1
ATOM 540 C CA . LEU A 1 73 ? 1.810 2.934 11.367 1.00 84.06 73 LEU A CA 1
ATOM 541 C C . LEU A 1 73 ? 2.753 2.483 10.247 1.00 84.06 73 LEU A C 1
ATOM 543 O O . LEU A 1 73 ? 3.194 3.310 9.448 1.00 84.06 73 LEU A O 1
ATOM 547 N N . LEU A 1 74 ? 3.027 1.178 10.160 1.00 85.00 74 LEU A N 1
ATOM 548 C CA . LEU A 1 74 ? 3.824 0.610 9.077 1.00 85.00 74 LEU A CA 1
ATOM 549 C C . LEU A 1 74 ? 3.153 0.862 7.719 1.00 85.00 74 LEU A C 1
ATOM 551 O O . LEU A 1 74 ? 3.808 1.325 6.785 1.00 85.00 74 LEU A O 1
ATOM 555 N N . GLU A 1 75 ? 1.843 0.630 7.619 1.00 82.56 75 GLU A N 1
ATOM 556 C CA . GLU A 1 75 ? 1.101 0.772 6.364 1.00 82.56 75 GLU A CA 1
ATOM 557 C C . GLU A 1 75 ? 0.963 2.227 5.917 1.00 82.56 75 GLU A C 1
ATOM 559 O O . GLU A 1 75 ? 0.937 2.507 4.717 1.00 82.56 75 GLU A O 1
ATOM 564 N N . MET A 1 76 ? 0.982 3.165 6.866 1.00 81.50 76 MET A N 1
ATOM 565 C CA . MET A 1 76 ? 0.989 4.598 6.580 1.00 81.50 76 MET A CA 1
ATOM 566 C C . MET A 1 76 ? 2.222 5.021 5.766 1.00 81.50 76 MET A C 1
ATOM 568 O O . MET A 1 76 ? 2.134 5.936 4.951 1.00 81.50 76 MET A O 1
ATOM 572 N N . GLY A 1 77 ? 3.363 4.348 5.953 1.00 83.19 77 GLY A N 1
ATOM 573 C CA . GLY A 1 77 ? 4.555 4.536 5.122 1.00 83.19 77 GLY A CA 1
ATOM 574 C C . GLY A 1 77 ? 4.585 3.612 3.904 1.00 83.19 77 GLY A C 1
ATOM 575 O O . GLY A 1 77 ? 4.937 4.037 2.800 1.00 83.19 77 GLY A O 1
ATOM 576 N N . LEU A 1 78 ? 4.200 2.349 4.093 1.00 84.06 78 LEU A N 1
ATOM 577 C CA . LEU A 1 78 ? 4.340 1.306 3.083 1.00 84.06 78 LEU A CA 1
ATOM 578 C C . LEU A 1 78 ? 3.369 1.483 1.907 1.00 84.06 78 LEU A C 1
ATOM 580 O O . LEU A 1 78 ? 3.784 1.326 0.759 1.00 84.06 78 LEU A O 1
ATOM 584 N N . GLY A 1 79 ? 2.114 1.864 2.159 1.00 81.81 79 GLY A N 1
ATOM 585 C CA . GLY A 1 79 ? 1.102 2.090 1.121 1.00 81.81 79 GLY A CA 1
ATOM 586 C C . GLY A 1 79 ? 1.522 3.176 0.118 1.00 81.81 79 GLY A C 1
ATOM 587 O O . GLY A 1 79 ? 1.655 2.883 -1.076 1.00 81.81 79 GLY A O 1
ATOM 588 N N . PRO A 1 80 ? 1.836 4.406 0.576 1.00 84.62 80 PRO A 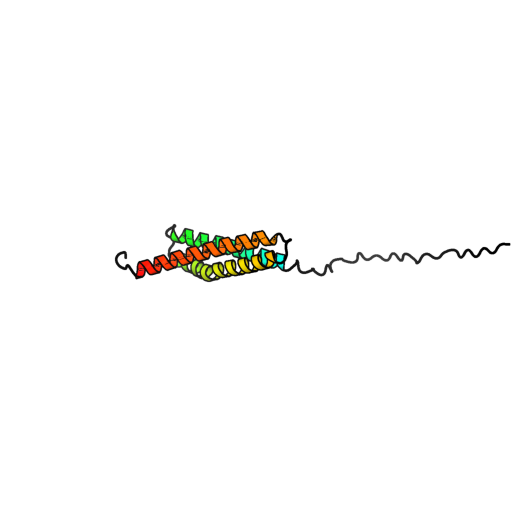N 1
ATOM 589 C CA . PRO A 1 80 ? 2.329 5.473 -0.294 1.00 84.62 80 PRO A CA 1
ATOM 590 C C . PRO A 1 80 ? 3.636 5.114 -1.004 1.00 84.62 80 PRO A C 1
ATOM 592 O O . PRO A 1 80 ? 3.777 5.388 -2.196 1.00 84.62 80 PRO A O 1
ATOM 595 N N . ALA A 1 81 ? 4.585 4.470 -0.314 1.00 84.50 81 ALA A N 1
ATOM 596 C CA . ALA A 1 81 ? 5.843 4.044 -0.924 1.00 84.50 81 ALA A CA 1
ATOM 597 C C . ALA A 1 81 ? 5.606 3.038 -2.062 1.00 84.50 81 ALA A C 1
ATOM 599 O O . ALA A 1 81 ? 6.152 3.197 -3.156 1.00 84.50 81 ALA A O 1
ATOM 600 N N . THR A 1 82 ? 4.737 2.051 -1.839 1.00 85.56 82 THR A N 1
ATOM 601 C CA . THR A 1 82 ? 4.346 1.049 -2.840 1.00 85.56 82 THR A CA 1
ATOM 602 C C . THR A 1 82 ? 3.673 1.707 -4.045 1.00 85.56 82 THR A C 1
ATOM 604 O O . THR A 1 82 ? 4.024 1.407 -5.189 1.00 85.56 82 THR A O 1
ATOM 607 N N . LEU A 1 83 ? 2.774 2.668 -3.807 1.00 85.38 83 LEU A N 1
ATOM 608 C CA . LEU A 1 83 ? 2.117 3.440 -4.861 1.00 85.38 83 LEU A CA 1
ATOM 609 C C . LEU A 1 83 ? 3.136 4.236 -5.695 1.00 85.38 83 LEU A C 1
ATOM 611 O O . LEU A 1 83 ? 3.121 4.168 -6.924 1.00 85.38 83 LEU A O 1
ATOM 615 N N . VAL A 1 84 ? 4.043 4.970 -5.043 1.00 86.69 84 VAL A N 1
ATOM 616 C CA . VAL A 1 84 ? 5.063 5.793 -5.712 1.00 86.69 84 VAL A CA 1
ATOM 617 C C . VAL A 1 84 ? 6.000 4.922 -6.545 1.00 86.69 84 VAL A C 1
ATOM 619 O O . VAL A 1 84 ? 6.227 5.219 -7.720 1.00 86.69 84 VAL A O 1
ATOM 622 N N . VAL A 1 85 ? 6.500 3.821 -5.978 1.00 84.88 85 VAL A N 1
ATOM 623 C CA . VAL A 1 85 ? 7.368 2.871 -6.687 1.00 84.88 85 VAL A CA 1
ATOM 624 C C . VAL A 1 85 ? 6.625 2.230 -7.863 1.00 84.88 85 VAL A C 1
ATOM 626 O O . VAL A 1 85 ? 7.185 2.139 -8.956 1.00 84.88 85 VAL A O 1
ATOM 629 N N . GLY A 1 86 ? 5.351 1.868 -7.693 1.00 82.06 86 GLY A N 1
ATOM 630 C CA . GLY A 1 86 ? 4.502 1.364 -8.771 1.00 82.06 86 GLY A CA 1
ATOM 631 C C . GLY A 1 86 ? 4.314 2.378 -9.906 1.00 82.06 86 GLY A C 1
ATOM 632 O O . GLY A 1 86 ? 4.490 2.036 -11.078 1.00 82.06 86 GLY A O 1
ATOM 633 N N . ILE A 1 87 ? 4.022 3.645 -9.585 1.00 86.12 87 ILE A N 1
ATOM 634 C CA . ILE A 1 87 ? 3.845 4.722 -10.575 1.00 86.12 87 ILE A CA 1
ATOM 635 C C . ILE A 1 87 ? 5.155 4.985 -11.320 1.00 86.12 87 ILE A C 1
ATOM 637 O O . ILE A 1 87 ? 5.149 5.113 -12.548 1.00 86.12 87 ILE A O 1
ATOM 641 N N . LEU A 1 88 ? 6.279 5.058 -10.601 1.00 83.50 88 LEU A N 1
ATOM 642 C CA . LEU A 1 88 ? 7.603 5.223 -11.196 1.00 83.50 88 LEU A CA 1
ATOM 643 C C . LEU A 1 88 ? 7.929 4.047 -12.119 1.00 83.50 88 LEU A C 1
ATOM 645 O O . LEU A 1 88 ? 8.293 4.276 -13.272 1.00 83.50 88 LEU A O 1
ATOM 649 N N . GLY A 1 89 ? 7.703 2.812 -11.665 1.00 75.50 89 GLY A N 1
ATOM 650 C CA . GLY A 1 89 ? 7.872 1.599 -12.462 1.00 75.50 89 GLY A CA 1
ATOM 651 C C . GLY A 1 89 ? 7.011 1.600 -13.727 1.00 75.50 89 GLY A C 1
ATOM 652 O O . GLY A 1 89 ? 7.502 1.275 -14.807 1.00 75.50 89 GLY A O 1
ATOM 653 N N . LEU A 1 90 ? 5.758 2.057 -13.637 1.00 78.62 90 LEU A N 1
ATOM 654 C CA . LEU A 1 90 ? 4.846 2.139 -14.777 1.00 78.62 90 LEU A CA 1
ATOM 655 C C . LEU A 1 90 ? 5.265 3.230 -15.773 1.00 78.62 90 LEU A C 1
ATOM 657 O O . LEU A 1 90 ? 5.245 3.003 -16.985 1.00 78.62 90 LEU A O 1
ATOM 661 N N . ARG A 1 91 ? 5.682 4.405 -15.280 1.00 81.00 91 ARG A N 1
ATOM 662 C CA . ARG A 1 91 ? 6.231 5.495 -16.107 1.00 81.00 91 ARG A CA 1
ATOM 663 C C . ARG A 1 91 ? 7.494 5.053 -16.840 1.00 81.00 91 ARG A C 1
ATOM 665 O O . ARG A 1 91 ? 7.655 5.378 -18.015 1.00 81.00 91 ARG A O 1
ATOM 672 N N . TYR A 1 92 ? 8.358 4.292 -16.174 1.00 72.69 92 TYR A N 1
ATOM 673 C CA . TYR A 1 92 ? 9.581 3.758 -16.764 1.00 72.69 92 TYR A CA 1
ATOM 674 C C . TYR A 1 92 ? 9.270 2.665 -17.801 1.00 72.69 92 TYR A C 1
ATOM 676 O O . TYR A 1 92 ? 9.772 2.723 -18.924 1.00 72.69 92 TYR A O 1
ATOM 684 N N . ALA A 1 93 ? 8.362 1.733 -17.490 1.00 71.81 93 ALA A N 1
ATOM 685 C CA . ALA A 1 93 ? 7.928 0.667 -18.399 1.00 71.81 93 ALA A CA 1
ATOM 686 C C . ALA A 1 93 ? 7.233 1.193 -19.669 1.00 71.81 93 ALA A C 1
ATOM 688 O O . ALA A 1 93 ? 7.350 0.585 -20.729 1.00 71.81 93 ALA A O 1
ATOM 689 N N . ARG A 1 94 ? 6.546 2.345 -19.603 1.00 72.25 94 ARG A N 1
ATOM 690 C CA . ARG A 1 94 ? 6.004 3.012 -20.801 1.00 72.25 94 ARG A CA 1
ATOM 691 C C . ARG A 1 94 ? 7.094 3.525 -21.750 1.00 72.25 94 ARG A C 1
ATOM 693 O O . ARG A 1 94 ? 6.838 3.607 -22.943 1.00 72.25 94 ARG A O 1
ATOM 700 N N . ARG A 1 95 ? 8.286 3.867 -21.242 1.00 73.19 95 ARG A N 1
ATOM 701 C CA . ARG A 1 95 ? 9.411 4.393 -22.043 1.00 73.19 95 ARG A CA 1
ATOM 702 C C . ARG A 1 95 ? 10.298 3.303 -22.654 1.00 73.19 95 ARG A C 1
ATOM 704 O O . ARG A 1 95 ? 11.017 3.587 -23.604 1.00 73.19 95 ARG A O 1
ATOM 711 N N . ARG A 1 96 ? 10.264 2.072 -22.134 1.00 64.31 96 ARG A N 1
ATOM 712 C CA . ARG A 1 96 ? 10.919 0.898 -22.738 1.00 64.31 96 ARG A CA 1
ATOM 713 C C . ARG A 1 96 ? 9.906 -0.233 -22.887 1.00 64.31 96 ARG A C 1
ATOM 715 O O . ARG A 1 96 ? 9.660 -0.991 -21.950 1.00 64.31 96 ARG A O 1
ATOM 722 N N . SER A 1 97 ? 9.315 -0.342 -24.073 1.00 49.72 97 SER A N 1
ATOM 723 C CA . SER A 1 97 ? 8.420 -1.439 -24.439 1.00 49.72 97 SER A CA 1
ATOM 724 C C . SER A 1 97 ? 9.216 -2.743 -24.563 1.00 49.72 97 SER A C 1
ATOM 726 O O . SER A 1 97 ? 9.883 -2.959 -25.570 1.00 49.72 97 SER A O 1
ATOM 728 N N . GLY A 1 98 ? 9.179 -3.603 -23.540 1.00 53.97 98 GLY A N 1
ATOM 729 C CA . GLY A 1 98 ? 9.761 -4.949 -23.663 1.00 53.97 98 GLY A CA 1
ATOM 730 C C . GLY A 1 98 ? 9.965 -5.772 -22.387 1.00 53.97 98 GLY A C 1
ATOM 731 O O . GLY A 1 98 ? 10.367 -6.922 -22.488 1.00 53.97 98 GLY A O 1
ATOM 732 N N . GLY A 1 99 ? 9.711 -5.241 -21.186 1.00 56.31 99 GLY A N 1
ATOM 733 C CA . GLY A 1 99 ? 10.006 -5.964 -19.939 1.00 56.31 99 GLY A CA 1
ATOM 734 C C . GLY A 1 99 ? 8.786 -6.570 -19.238 1.00 56.31 99 GLY A C 1
ATOM 735 O O . GLY A 1 99 ? 7.792 -5.875 -19.017 1.00 56.31 99 GLY A O 1
ATOM 736 N N . ALA A 1 100 ? 8.928 -7.807 -18.741 1.00 60.28 100 ALA A N 1
ATOM 737 C CA . ALA A 1 100 ? 8.024 -8.453 -17.774 1.00 60.28 100 ALA A CA 1
ATOM 738 C C . ALA A 1 100 ? 7.744 -7.594 -16.511 1.00 60.28 100 ALA A C 1
ATOM 740 O O . ALA A 1 100 ? 6.749 -7.793 -15.819 1.00 60.28 100 ALA A O 1
ATOM 741 N N . GLY A 1 101 ? 8.571 -6.571 -16.256 1.00 62.41 101 GLY A N 1
ATOM 742 C CA . GLY A 1 101 ? 8.427 -5.586 -15.180 1.00 62.41 101 GLY A CA 1
ATOM 743 C C . GLY A 1 101 ? 7.126 -4.771 -15.165 1.00 62.41 101 GLY A C 1
ATOM 744 O O . GLY A 1 101 ? 6.772 -4.206 -14.132 1.00 62.41 101 GLY A O 1
ATOM 745 N N . ARG A 1 102 ? 6.387 -4.710 -16.282 1.00 71.81 102 ARG A N 1
ATOM 746 C CA . ARG A 1 102 ? 5.143 -3.925 -16.372 1.00 71.81 102 ARG A CA 1
ATOM 747 C C . ARG A 1 102 ? 4.023 -4.483 -15.487 1.00 71.81 102 ARG A C 1
ATOM 749 O O . ARG A 1 102 ? 3.304 -3.693 -14.883 1.00 71.81 102 ARG A O 1
ATOM 756 N N . GLY A 1 103 ? 3.887 -5.808 -15.396 1.00 74.81 103 GLY A N 1
ATOM 757 C CA . GLY A 1 103 ? 2.859 -6.448 -14.564 1.00 74.81 103 GLY A CA 1
ATOM 758 C C . GLY A 1 103 ? 3.061 -6.153 -13.077 1.00 74.81 103 GLY A C 1
ATOM 759 O O . GLY A 1 103 ? 2.133 -5.722 -12.399 1.00 74.81 103 GLY A O 1
ATOM 760 N N . TYR A 1 104 ? 4.302 -6.268 -12.604 1.00 77.69 104 TYR A N 1
ATOM 761 C CA . TYR A 1 104 ? 4.672 -5.963 -11.220 1.00 77.69 104 TYR A CA 1
ATOM 762 C C . TYR A 1 104 ? 4.442 -4.494 -10.849 1.00 77.69 104 TYR A C 1
ATOM 764 O O . TYR A 1 104 ? 3.962 -4.200 -9.758 1.00 77.69 104 TYR A O 1
ATOM 772 N N . ALA A 1 105 ? 4.723 -3.567 -11.771 1.00 76.00 105 ALA A N 1
ATOM 773 C CA . ALA A 1 105 ? 4.452 -2.150 -11.551 1.00 76.00 105 ALA A CA 1
ATOM 774 C C . ALA A 1 105 ? 2.947 -1.862 -11.425 1.00 76.00 105 ALA A C 1
ATOM 776 O O . ALA A 1 105 ? 2.545 -1.114 -10.540 1.00 76.00 105 ALA A O 1
ATOM 777 N N . ILE A 1 106 ? 2.109 -2.474 -12.272 1.00 82.62 106 ILE A N 1
ATOM 778 C CA . ILE A 1 106 ? 0.645 -2.334 -12.182 1.00 82.62 106 ILE A CA 1
ATOM 779 C C . ILE A 1 106 ? 0.140 -2.898 -10.854 1.00 82.62 106 ILE A C 1
ATOM 781 O O . ILE A 1 106 ? -0.630 -2.228 -10.171 1.00 82.62 106 ILE A O 1
ATOM 785 N N . PHE A 1 107 ? 0.607 -4.087 -10.468 1.00 81.62 107 PHE A N 1
ATOM 786 C CA . PHE A 1 107 ? 0.257 -4.700 -9.190 1.00 81.62 107 PHE A CA 1
ATOM 787 C C . PHE A 1 107 ? 0.587 -3.776 -8.010 1.00 81.62 107 PHE A C 1
ATOM 789 O O . PHE A 1 107 ? -0.285 -3.503 -7.192 1.00 81.62 107 PHE A O 1
ATOM 796 N N . ALA A 1 108 ? 1.800 -3.215 -7.971 1.00 79.31 108 ALA A N 1
ATOM 797 C CA . ALA A 1 108 ? 2.208 -2.280 -6.923 1.00 79.31 108 ALA A CA 1
ATOM 798 C C . ALA A 1 108 ? 1.320 -1.022 -6.870 1.00 79.31 108 ALA A C 1
ATOM 800 O O . ALA A 1 108 ? 0.930 -0.594 -5.788 1.00 79.31 108 ALA A O 1
ATOM 801 N N . VAL A 1 109 ? 0.937 -0.454 -8.022 1.00 85.81 109 VAL A N 1
ATOM 802 C CA . VAL A 1 109 ? 0.005 0.690 -8.062 1.00 85.81 109 VAL A CA 1
ATOM 803 C C . VAL A 1 109 ? -1.365 0.315 -7.502 1.00 85.81 109 VAL A C 1
ATOM 805 O O . VAL A 1 109 ? -1.922 1.076 -6.716 1.00 85.81 109 VAL A O 1
ATOM 808 N N . VAL A 1 110 ? -1.915 -0.834 -7.898 1.00 87.81 110 VAL A N 1
ATOM 809 C CA . VAL A 1 110 ? -3.245 -1.267 -7.446 1.00 87.81 110 VAL A CA 1
ATOM 810 C C . VAL A 1 110 ? -3.240 -1.536 -5.944 1.00 87.81 110 VAL A C 1
ATOM 812 O O . VAL A 1 110 ? -4.100 -1.018 -5.238 1.00 87.81 110 VAL A O 1
ATOM 815 N N . VAL A 1 111 ? -2.256 -2.286 -5.443 1.00 85.69 111 VAL A N 1
ATOM 816 C CA . VAL A 1 111 ? -2.169 -2.616 -4.015 1.00 85.69 111 VAL A CA 1
ATOM 817 C C . VAL A 1 111 ? -1.893 -1.373 -3.172 1.00 85.69 111 VAL A C 1
ATOM 819 O O . VAL A 1 111 ? -2.626 -1.122 -2.220 1.00 85.69 111 VAL A O 1
ATOM 822 N N . GLY A 1 112 ? -0.915 -0.546 -3.558 1.00 82.00 112 GLY A N 1
ATOM 823 C CA . GLY A 1 112 ? -0.641 0.715 -2.864 1.00 82.00 112 GLY A CA 1
ATOM 824 C C . GLY A 1 112 ? -1.844 1.665 -2.886 1.00 82.00 112 GLY A C 1
ATOM 825 O O . GLY A 1 112 ? -2.131 2.328 -1.894 1.00 82.00 112 GLY A O 1
ATOM 826 N N . GLY A 1 113 ? -2.604 1.686 -3.986 1.00 86.12 113 GLY A N 1
ATOM 827 C CA . GLY A 1 113 ? -3.839 2.460 -4.104 1.00 86.12 113 GLY A CA 1
ATOM 828 C C . GLY A 1 113 ? -4.932 1.975 -3.156 1.00 86.12 113 GLY A C 1
ATOM 829 O O . GLY A 1 113 ? -5.540 2.791 -2.466 1.00 86.12 113 GLY A O 1
ATOM 830 N N . LEU A 1 114 ? -5.149 0.660 -3.074 1.00 87.62 114 LEU A N 1
ATOM 831 C CA . LEU A 1 114 ? -6.095 0.061 -2.128 1.00 87.62 114 LEU A CA 1
ATOM 832 C C . LEU A 1 114 ? -5.698 0.339 -0.675 1.00 87.62 114 LEU A C 1
ATOM 834 O O . LEU A 1 114 ? -6.556 0.721 0.118 1.00 87.62 114 LEU A O 1
ATOM 838 N N . ALA A 1 115 ? -4.410 0.219 -0.344 1.00 83.38 115 ALA A N 1
ATOM 839 C CA . ALA A 1 115 ? -3.897 0.541 0.984 1.00 83.38 115 ALA A CA 1
ATOM 840 C C . ALA A 1 115 ? -4.146 2.014 1.349 1.00 83.38 115 ALA A C 1
ATOM 842 O O . ALA A 1 115 ? -4.668 2.309 2.425 1.00 83.38 115 ALA A O 1
ATOM 843 N N . CYS A 1 116 ? -3.862 2.948 0.433 1.00 85.19 116 CYS A N 1
ATOM 844 C CA . CYS A 1 116 ? -4.145 4.370 0.642 1.00 85.19 116 CYS A CA 1
ATOM 845 C C . CYS A 1 116 ? -5.645 4.659 0.798 1.00 85.19 116 CYS A C 1
ATOM 847 O O . CYS A 1 116 ? -6.018 5.449 1.664 1.00 85.19 116 CYS A O 1
ATOM 849 N N . LEU A 1 117 ? -6.508 4.030 -0.007 1.00 87.44 117 LEU A N 1
ATOM 850 C CA . LEU A 1 117 ? -7.962 4.199 0.097 1.00 87.44 117 LEU A CA 1
ATOM 851 C C . LEU A 1 117 ? -8.506 3.673 1.425 1.00 87.44 117 LEU A C 1
ATOM 853 O O . LEU A 1 117 ? -9.339 4.332 2.042 1.00 87.44 117 LEU A O 1
ATOM 857 N N . PHE A 1 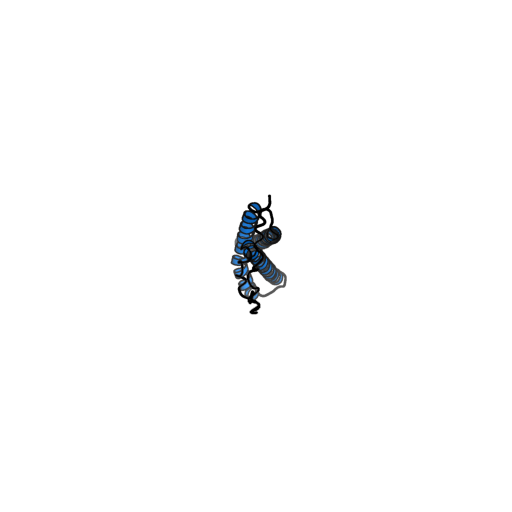118 ? -8.016 2.522 1.883 1.00 84.69 118 PHE A N 1
ATOM 858 C CA . PHE A 1 118 ? -8.373 1.976 3.188 1.00 84.69 118 PHE A CA 1
ATOM 859 C C . PHE A 1 118 ? -7.996 2.941 4.319 1.00 84.69 118 PHE A C 1
ATOM 861 O O . PHE A 1 118 ? -8.825 3.251 5.174 1.00 84.69 118 PHE A O 1
ATOM 868 N N . PHE A 1 119 ? -6.778 3.489 4.278 1.00 82.25 119 PHE A N 1
ATOM 869 C CA . PHE A 1 119 ? -6.318 4.468 5.263 1.00 82.25 119 PHE A CA 1
ATOM 870 C C . PHE A 1 119 ? -7.130 5.767 5.230 1.00 82.25 119 PHE A C 1
ATOM 872 O O . PHE A 1 119 ? -7.490 6.304 6.276 1.00 82.25 119 PHE A O 1
ATOM 879 N N . LEU A 1 120 ? -7.455 6.256 4.031 1.00 86.44 120 LEU A N 1
ATOM 880 C CA . LEU A 1 120 ? -8.303 7.432 3.857 1.00 86.44 120 LEU A CA 1
ATOM 881 C C . LEU A 1 120 ? -9.711 7.186 4.414 1.00 86.44 120 LEU A C 1
ATOM 883 O O . LEU A 1 120 ? -10.256 8.052 5.091 1.00 86.44 120 LEU A O 1
ATOM 887 N N . GLY A 1 121 ? -10.280 6.000 4.183 1.00 85.69 121 GLY A N 1
ATOM 888 C CA . GLY A 1 121 ? -11.569 5.596 4.743 1.00 85.69 121 GLY A CA 1
ATOM 889 C C . GLY A 1 121 ? -11.560 5.562 6.271 1.00 85.69 121 GLY A C 1
ATOM 890 O O . GLY A 1 121 ? -12.465 6.112 6.896 1.00 85.69 121 GLY A O 1
ATOM 891 N N . LEU A 1 122 ? -10.510 4.996 6.876 1.00 82.12 122 LEU A N 1
ATOM 892 C CA . LEU A 1 122 ? -10.325 5.011 8.330 1.00 82.12 122 LEU A CA 1
ATOM 893 C C . LEU A 1 122 ? -10.210 6.434 8.879 1.00 82.12 122 LEU A C 1
ATOM 895 O O . LEU A 1 122 ? -10.856 6.753 9.873 1.00 82.12 122 LEU A O 1
ATOM 899 N N . LEU A 1 123 ? -9.431 7.298 8.225 1.00 84.94 123 LEU A N 1
ATOM 900 C CA . LEU A 1 123 ? -9.277 8.693 8.631 1.00 84.94 123 LEU A CA 1
ATOM 901 C C . LEU A 1 123 ? -10.614 9.443 8.574 1.00 84.94 123 LEU A C 1
ATOM 903 O O . LEU A 1 123 ? -10.960 10.150 9.517 1.00 84.94 123 LEU A O 1
ATOM 907 N N . LEU A 1 124 ? -11.380 9.267 7.494 1.00 87.50 124 LEU A N 1
ATOM 908 C CA . LEU A 1 124 ? -12.698 9.882 7.336 1.00 87.50 124 LEU A CA 1
ATOM 909 C C . LEU A 1 124 ? -13.694 9.381 8.383 1.00 87.50 124 LEU A C 1
ATOM 911 O O . LEU A 1 124 ? -14.425 10.191 8.947 1.00 87.50 124 LEU A O 1
ATOM 915 N N . LEU A 1 125 ? -13.694 8.078 8.681 1.00 85.38 125 LEU A N 1
ATOM 916 C CA . LEU A 1 125 ? -14.505 7.506 9.756 1.00 85.38 125 LEU A CA 1
ATOM 917 C C . LEU A 1 125 ? -14.134 8.125 11.110 1.00 85.38 125 LEU A C 1
ATOM 919 O O . LEU A 1 125 ? -15.015 8.504 11.876 1.00 85.38 125 LEU A O 1
ATOM 923 N N . TRP A 1 126 ? -12.837 8.274 11.383 1.00 81.94 126 TRP A N 1
ATOM 924 C CA . TRP A 1 126 ? -12.339 8.862 12.626 1.00 81.94 126 TRP A CA 1
ATOM 925 C C . TRP A 1 126 ? -12.742 10.335 12.766 1.00 81.94 126 TRP A C 1
ATOM 927 O O . TRP A 1 126 ? -13.246 10.748 13.809 1.00 81.94 126 TRP A O 1
ATOM 937 N N . ILE A 1 127 ? -12.597 11.118 11.691 1.00 85.44 127 ILE A N 1
ATOM 938 C CA . ILE A 1 127 ? -13.049 12.515 11.631 1.00 85.44 127 ILE A CA 1
ATOM 939 C C . ILE A 1 127 ? -14.562 12.595 11.849 1.00 85.44 127 ILE A C 1
ATOM 941 O O . ILE A 1 127 ? -15.023 13.409 12.647 1.00 85.44 127 ILE A O 1
ATOM 945 N N . TRP A 1 128 ? -15.340 11.743 11.178 1.00 87.06 128 TRP A N 1
ATOM 946 C CA . TRP A 1 128 ? -16.793 11.705 11.330 1.00 87.06 128 TRP A CA 1
ATOM 947 C C . TRP A 1 128 ? -17.215 11.420 12.777 1.00 87.06 128 TRP A C 1
ATOM 949 O O . TRP A 1 128 ? -18.131 12.071 13.279 1.00 87.06 128 TRP A O 1
ATOM 959 N N . LEU A 1 129 ? -16.512 10.510 13.456 1.00 84.00 129 LEU A N 1
ATOM 960 C CA . LEU A 1 129 ? -16.774 10.114 14.840 1.00 84.00 129 LEU A CA 1
ATOM 961 C C . LEU A 1 129 ? -16.390 11.203 15.862 1.00 84.00 129 LEU A C 1
ATOM 963 O O . LEU A 1 129 ? -17.040 11.336 16.897 1.00 84.00 129 LEU A O 1
ATOM 967 N N . ILE A 1 130 ? -15.372 12.021 15.566 1.00 83.81 130 ILE A N 1
ATOM 968 C CA . ILE A 1 130 ? -15.058 13.229 16.353 1.00 83.81 130 ILE A CA 1
ATOM 969 C C . ILE A 1 130 ? -16.124 14.305 16.151 1.00 83.81 130 ILE A C 1
ATOM 971 O O . ILE A 1 130 ? -16.548 14.948 17.110 1.00 83.81 130 ILE A O 1
ATOM 975 N N . LEU A 1 131 ? -16.537 14.527 14.902 1.00 86.62 131 LEU A N 1
ATOM 976 C CA . LEU A 1 131 ? -17.506 15.567 14.559 1.00 86.62 131 LEU A CA 1
ATOM 977 C C . LEU A 1 131 ? -18.928 15.225 15.028 1.00 86.62 131 LEU A C 1
ATOM 979 O O . LEU A 1 131 ? -19.723 16.137 15.243 1.00 86.62 131 LEU A O 1
ATOM 983 N N . ASN A 1 132 ? -19.243 13.940 15.219 1.00 83.12 132 ASN A N 1
ATOM 984 C CA . ASN A 1 132 ? -20.534 13.460 15.716 1.00 83.12 132 ASN A CA 1
ATOM 985 C C . ASN A 1 132 ? -20.361 12.698 17.043 1.00 83.12 132 ASN A C 1
ATOM 987 O O . ASN A 1 132 ? -20.521 11.477 17.080 1.00 83.12 132 ASN A O 1
ATOM 991 N N . PRO A 1 133 ? -20.098 13.405 18.159 1.00 72.31 133 PRO A N 1
ATOM 992 C CA . PRO A 1 133 ? -19.865 12.783 19.463 1.00 72.31 133 PRO A CA 1
ATOM 993 C C . PRO A 1 133 ? -21.101 12.064 20.038 1.00 72.31 133 PRO A C 1
ATOM 995 O O . PRO A 1 133 ? -21.003 11.362 21.033 1.00 72.31 133 PRO A O 1
ATOM 998 N N . GLN A 1 134 ? -22.261 12.220 19.396 1.00 71.75 134 GLN A N 1
ATOM 999 C CA . GLN A 1 134 ? -23.556 11.631 19.753 1.00 71.75 134 GLN A CA 1
ATOM 1000 C C . GLN A 1 134 ? -23.563 10.083 19.681 1.00 71.75 134 GLN A C 1
ATOM 1002 O O . GLN A 1 134 ? -24.517 9.457 20.132 1.00 71.75 134 GLN A O 1
ATOM 1007 N N . HIS A 1 135 ? -22.546 9.477 19.051 1.00 59.75 135 HIS A N 1
ATOM 1008 C CA . HIS A 1 135 ? -22.426 8.034 18.797 1.00 59.75 135 HIS A CA 1
ATOM 1009 C C . HIS A 1 135 ? -21.328 7.342 19.631 1.00 59.75 135 HIS A C 1
ATOM 1011 O O . HIS A 1 135 ? -20.941 6.220 19.301 1.00 59.75 135 HIS A O 1
ATOM 1017 N N . TRP A 1 136 ? -20.820 8.016 20.670 1.00 56.00 136 TRP A N 1
ATOM 1018 C CA . TRP A 1 136 ? -19.959 7.436 21.709 1.00 56.00 136 TRP A CA 1
ATOM 1019 C C . TRP A 1 136 ? -20.794 6.847 22.845 1.00 56.00 136 TRP A C 1
ATOM 1021 O O . TRP A 1 136 ? -20.393 5.779 23.355 1.00 56.00 136 TRP A O 1
#

Sequence (136 aa):
MADDGVRKELPPAESSTGLPKDDNNRIRHPAPAWNSLATAAFALGVCSLINLYICAAGFFGNAKARDVIPFLLLEMGLGPATLVVGILGLRYARRRSGGAGRGYAIFAVVVGGLACLFFLGLLLLWIWLILNPQHW

Foldseek 3Di:
DDDDDDDDDDDPDPPPDDDPPPVPPPPPPPPPVLVVLLVVLLVLLVLLQVLVVLLVCCVVVVNDVVVNVVSLVVLVVSLVVSLVSLVVSCVVCVVDPDDPSNVSSVSSNVSSVVSVVVNVVVVVVVVVCVVCVVVD

Secondary structure (DSSP, 8-state):
----------PPP---------GGG-------HHHHHHHHHHHHHHHHHHHHHHHHHHHHTT--HHHHHHHHHHHHHHHHHHHHHHHHHHHHHHHSTT-THHHHHHHHHHHHHHHHHHHHHHHHHHHHHHH-GGG-